Protein AF-A0A815W579-F1 (afdb_monomer_lite)

Radius of gyration: 25.23 Å; chains: 1; bounding box: 55×48×57 Å

Foldseek 3Di:
DPPVVVVVVVVVVVVVVVVVVCVCVVPDDPPPCVVPVPDDDDDDDDDDDDPPDPPDDDPQDPDFDWDKDQDPSGIDDIGTDDHPVPPDD

Organism: NCBI:txid392033

pLDDT: mean 70.36, std 14.04, range [37.16, 89.19]

Structure (mmCIF, N/CA/C/O backbone):
data_AF-A0A815W579-F1
#
_entry.id   AF-A0A815W579-F1
#
loop_
_atom_site.group_PDB
_atom_site.id
_atom_site.type_symbol
_atom_site.label_atom_id
_atom_site.label_alt_id
_atom_site.label_comp_id
_atom_site.label_asym_id
_atom_site.label_entity_id
_atom_site.label_seq_id
_atom_site.pdbx_PDB_ins_code
_atom_site.Cartn_x
_atom_site.Cartn_y
_atom_site.Cartn_z
_atom_site.occupancy
_atom_site.B_iso_or_equiv
_atom_site.auth_seq_id
_atom_site.auth_comp_id
_atom_site.auth_asym_id
_atom_site.auth_atom_id
_atom_site.pdbx_PDB_model_num
ATOM 1 N N . MET A 1 1 ? -26.219 39.190 33.926 1.00 46.69 1 MET A N 1
ATOM 2 C CA . MET A 1 1 ? -25.027 38.328 34.102 1.00 46.69 1 MET A CA 1
ATOM 3 C C . MET A 1 1 ? -25.385 36.951 33.558 1.00 46.69 1 MET A C 1
ATOM 5 O O . MET A 1 1 ? -26.358 36.439 34.079 1.00 46.69 1 MET A O 1
ATOM 9 N N . ASN A 1 2 ? -24.751 36.426 32.490 1.00 52.41 2 ASN A N 1
ATOM 10 C CA . ASN A 1 2 ? -24.599 34.962 32.247 1.00 52.41 2 ASN A CA 1
ATOM 11 C C . ASN A 1 2 ? -24.120 34.532 30.846 1.00 52.41 2 ASN A C 1
ATOM 13 O O . ASN A 1 2 ? -23.711 33.385 30.700 1.00 52.41 2 ASN A O 1
ATOM 17 N N . ALA A 1 3 ? -24.095 35.393 29.823 1.00 50.62 3 ALA A N 1
ATOM 18 C CA . ALA A 1 3 ? -23.678 34.946 28.482 1.00 50.62 3 ALA A CA 1
ATOM 19 C C . ALA A 1 3 ? -22.178 34.576 28.397 1.00 50.62 3 ALA A C 1
ATOM 21 O O . ALA A 1 3 ? -21.802 33.601 27.748 1.00 50.62 3 ALA A O 1
ATOM 22 N N . THR A 1 4 ? -21.311 35.305 29.103 1.00 52.88 4 THR A N 1
ATOM 23 C CA . THR A 1 4 ? -19.856 35.071 29.118 1.00 52.88 4 THR A CA 1
ATOM 24 C C . THR A 1 4 ? -19.436 33.852 29.943 1.00 52.88 4 THR A C 1
ATOM 26 O O . THR A 1 4 ? -18.480 33.177 29.570 1.00 52.88 4 THR A O 1
ATOM 29 N N . LEU A 1 5 ? -20.168 33.516 31.012 1.00 53.44 5 LEU A N 1
ATOM 30 C CA . LEU A 1 5 ? -19.900 32.327 31.835 1.00 53.44 5 LEU A CA 1
ATOM 31 C C . LEU A 1 5 ? -20.263 31.027 31.102 1.00 53.44 5 LEU A C 1
ATOM 33 O O . LEU A 1 5 ? -19.485 30.075 31.131 1.00 53.44 5 LEU A O 1
ATOM 37 N N . PHE A 1 6 ? -21.386 31.014 30.372 1.00 52.22 6 PHE A N 1
ATOM 38 C CA . PHE A 1 6 ? -21.777 29.884 29.520 1.00 52.22 6 PHE A CA 1
ATOM 39 C C . PHE A 1 6 ? -20.773 29.655 28.384 1.00 52.22 6 PHE A C 1
ATOM 41 O O . PHE A 1 6 ? -20.344 28.525 28.146 1.00 52.22 6 PHE A O 1
ATOM 48 N N . CYS A 1 7 ? -20.333 30.729 27.720 1.00 52.31 7 CYS A N 1
ATOM 49 C CA . CYS A 1 7 ? -19.349 30.638 26.641 1.00 52.31 7 CYS A CA 1
ATOM 50 C C . CYS A 1 7 ? -17.994 30.108 27.154 1.00 52.31 7 CYS A C 1
ATOM 52 O O . CYS A 1 7 ? -17.418 29.199 26.557 1.00 52.31 7 CYS A O 1
ATOM 54 N N . GLY A 1 8 ? -17.532 30.588 28.317 1.00 58.25 8 GLY A N 1
ATOM 55 C CA . GLY A 1 8 ? -16.303 30.112 28.962 1.00 58.25 8 GLY A CA 1
ATOM 56 C C . GLY A 1 8 ? -16.331 28.620 29.313 1.00 58.25 8 GLY A C 1
ATOM 57 O O . GLY A 1 8 ? -15.382 27.902 29.004 1.00 58.25 8 GLY A O 1
ATOM 58 N N . TRP A 1 9 ? -17.435 28.125 29.877 1.00 58.16 9 TRP A N 1
ATOM 59 C CA . TRP A 1 9 ? -17.609 26.698 30.184 1.00 58.16 9 TRP A CA 1
ATOM 60 C C . TRP A 1 9 ? -17.658 25.816 28.931 1.00 58.16 9 TRP A C 1
ATOM 62 O O . TRP A 1 9 ? -17.036 24.754 28.891 1.00 58.16 9 TRP A O 1
ATOM 72 N N . THR A 1 10 ? -18.328 26.282 27.875 1.00 61.00 10 THR A N 1
ATOM 73 C CA . THR A 1 10 ? -18.429 25.541 26.606 1.00 61.00 10 THR A CA 1
ATOM 74 C C . THR A 1 10 ? -17.062 25.414 25.918 1.00 61.00 10 THR A C 1
ATOM 76 O O . THR A 1 10 ? -16.733 24.370 25.354 1.00 61.00 10 THR A O 1
ATOM 79 N N . ILE A 1 11 ? -16.219 26.450 26.011 1.00 64.62 11 ILE A N 1
ATOM 80 C CA . ILE A 1 11 ? -14.852 26.440 25.468 1.00 64.62 11 ILE A CA 1
ATOM 81 C C . ILE A 1 11 ? -13.940 25.487 26.258 1.00 64.62 11 ILE A C 1
ATOM 83 O O . ILE A 1 11 ? -13.127 24.787 25.650 1.00 64.62 11 ILE A O 1
ATOM 87 N N . VAL A 1 12 ? -14.073 25.425 27.588 1.00 69.88 12 VAL A N 1
ATOM 88 C CA . VAL A 1 12 ? -13.284 24.508 28.435 1.00 69.88 12 VAL A CA 1
ATOM 89 C C . VAL A 1 12 ? -13.653 23.048 28.162 1.00 69.88 12 VAL A C 1
ATOM 91 O O . VAL A 1 12 ? -12.758 22.238 27.920 1.00 69.88 12 VAL A O 1
ATOM 94 N N . LEU A 1 13 ? -14.950 22.731 28.095 1.00 69.06 13 LEU A N 1
ATOM 95 C CA . LEU A 1 13 ? -15.437 21.389 27.752 1.00 69.06 13 LEU A CA 1
ATOM 96 C C . LEU A 1 13 ? -14.961 20.947 26.366 1.00 69.06 13 LEU A C 1
ATOM 98 O O . LEU A 1 13 ? -14.515 19.815 26.189 1.00 69.06 13 LEU A O 1
ATOM 102 N N . ARG A 1 14 ? -14.977 21.862 25.389 1.00 75.31 14 ARG A N 1
ATOM 103 C CA . ARG A 1 14 ? -14.472 21.582 24.043 1.00 75.31 14 ARG A CA 1
ATOM 104 C C . ARG A 1 14 ? -12.976 21.262 24.050 1.00 75.31 14 ARG A C 1
ATOM 106 O O . ARG A 1 14 ? -12.570 20.293 23.423 1.00 75.31 14 ARG A O 1
ATOM 113 N N . LYS A 1 15 ? -12.156 22.032 24.770 1.00 77.81 15 LYS A N 1
ATOM 114 C CA . LYS A 1 15 ? -10.707 21.772 24.862 1.00 77.81 15 LYS A CA 1
ATOM 115 C C . LYS A 1 15 ? -10.397 20.440 25.543 1.00 77.81 15 LYS A C 1
ATOM 117 O O . LYS A 1 15 ? -9.531 19.716 25.069 1.00 77.81 15 LYS A O 1
ATOM 122 N N . GLN A 1 16 ? -11.117 20.103 26.613 1.00 75.12 16 GLN A N 1
ATOM 123 C CA . GLN A 1 16 ? -10.951 18.820 27.301 1.00 75.12 16 GLN A CA 1
ATOM 124 C C . GLN A 1 16 ? -11.375 17.639 26.424 1.00 75.12 16 GLN A C 1
ATOM 126 O O . GLN A 1 16 ? -10.675 16.632 26.391 1.00 75.12 16 GLN A O 1
ATOM 131 N N . PHE A 1 17 ? -12.467 17.779 25.668 1.00 78.31 17 PHE A N 1
ATOM 132 C CA . PHE A 1 17 ? -12.895 16.763 24.709 1.00 78.31 17 PHE A CA 1
ATOM 133 C C . PHE A 1 17 ? -11.851 16.542 23.609 1.00 78.31 17 PHE A C 1
ATOM 135 O O . PHE A 1 17 ? -11.471 15.403 23.360 1.00 78.31 17 PHE A O 1
ATOM 142 N N . LEU A 1 18 ? -11.332 17.616 22.998 1.00 74.62 18 LEU A N 1
ATOM 143 C CA . LEU A 1 18 ? -10.287 17.497 21.976 1.00 74.62 18 LEU A CA 1
ATOM 144 C C . LEU A 1 18 ? -9.018 16.841 22.535 1.00 74.62 18 LEU A C 1
ATOM 146 O O . LEU A 1 18 ? -8.511 15.913 21.918 1.00 74.62 18 LEU A O 1
ATOM 150 N N . ALA A 1 19 ? -8.563 17.242 23.726 1.00 73.44 19 ALA A N 1
ATOM 151 C CA . ALA A 1 19 ? -7.394 16.635 24.363 1.00 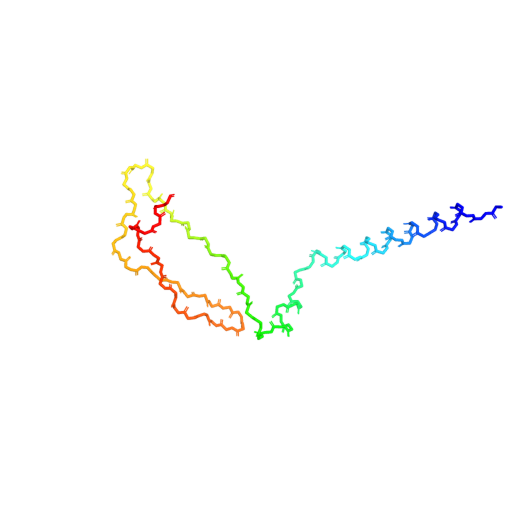73.44 19 ALA A CA 1
ATOM 152 C C . ALA A 1 19 ? -7.586 15.130 24.639 1.00 73.44 19 ALA A C 1
ATOM 154 O O . ALA A 1 19 ? -6.643 14.348 24.550 1.00 73.44 19 ALA A O 1
ATOM 155 N N . HIS A 1 20 ? -8.813 14.699 24.944 1.00 73.38 20 HIS A N 1
ATOM 156 C CA . HIS A 1 20 ? -9.124 13.281 25.125 1.00 73.38 20 HIS A CA 1
ATOM 157 C C . HIS A 1 20 ? -9.184 12.517 23.794 1.00 73.38 20 HIS A C 1
ATOM 159 O O . HIS A 1 20 ? -8.756 11.367 23.732 1.00 73.38 20 HIS A O 1
ATOM 165 N N . VAL A 1 21 ? -9.668 13.154 22.725 1.00 73.19 21 VAL A N 1
ATOM 166 C CA . VAL A 1 21 ? -9.723 12.590 21.363 1.00 73.19 21 VAL A CA 1
ATOM 167 C C . VAL A 1 21 ? -8.352 12.572 20.675 1.00 73.19 21 VAL A C 1
ATOM 169 O O . VAL A 1 21 ? -8.162 11.796 19.744 1.00 73.19 21 VAL A O 1
ATOM 172 N N . GLU A 1 22 ? -7.381 13.362 21.132 1.00 66.25 22 GLU A N 1
ATOM 173 C CA . GLU A 1 22 ? -5.982 13.278 20.679 1.00 66.25 22 GLU A CA 1
ATOM 174 C C . GLU A 1 22 ? -5.235 12.082 21.290 1.00 66.25 22 GLU A C 1
ATOM 176 O O . GLU A 1 22 ? -4.340 11.525 20.662 1.00 66.25 22 GLU A O 1
ATOM 181 N N . SER A 1 23 ? -5.639 11.606 22.474 1.00 63.28 23 SER A N 1
ATOM 182 C CA . SER A 1 23 ? -5.001 10.458 23.142 1.00 63.28 23 SER A CA 1
ATOM 183 C C . SER A 1 23 ? -4.909 9.150 22.321 1.00 63.28 23 SER A C 1
ATOM 185 O O . SER A 1 23 ? -3.873 8.488 22.400 1.00 63.28 23 SER A O 1
ATOM 187 N N . PRO A 1 24 ? -5.895 8.754 21.488 1.00 61.03 24 PRO A N 1
ATOM 188 C CA . PRO A 1 24 ? -5.819 7.554 20.664 1.00 61.03 24 PRO A CA 1
ATOM 189 C C . PRO A 1 24 ? -4.912 7.727 19.440 1.00 61.03 24 PRO A C 1
ATOM 191 O O . PRO A 1 24 ? -4.556 6.722 18.837 1.00 61.03 24 PRO A O 1
ATOM 194 N N . GLN A 1 25 ? -4.513 8.954 19.070 1.00 62.84 25 GLN A N 1
ATOM 195 C CA . GLN A 1 25 ? -3.583 9.187 17.952 1.00 62.84 25 GLN A CA 1
ATOM 196 C C . GLN A 1 25 ? -2.176 8.636 18.240 1.00 62.84 25 GLN A C 1
ATOM 198 O O . GLN A 1 25 ? -1.387 8.459 17.319 1.00 62.84 25 GLN A O 1
ATOM 203 N N . LEU A 1 26 ? -1.868 8.354 19.511 1.00 63.12 26 LEU A N 1
ATOM 204 C CA . LEU A 1 26 ? -0.612 7.743 19.957 1.00 63.12 26 LEU A CA 1
ATOM 205 C C . LEU A 1 26 ? -0.569 6.221 19.743 1.00 63.12 26 LEU A C 1
ATOM 207 O O . LEU A 1 26 ? 0.475 5.609 19.958 1.00 63.12 26 LEU A O 1
ATOM 211 N N . LEU A 1 27 ? -1.690 5.603 19.359 1.00 70.38 27 LEU A N 1
ATOM 212 C CA . LEU A 1 27 ? -1.764 4.185 19.028 1.00 70.38 27 LEU A CA 1
ATOM 213 C C . LEU A 1 27 ? -2.115 4.011 17.548 1.00 70.38 27 LEU A C 1
ATOM 215 O O . LEU A 1 27 ? -3.030 4.646 17.026 1.00 70.38 27 LEU A O 1
ATOM 219 N N . ASP A 1 28 ? -1.434 3.075 16.891 1.00 71.62 28 ASP A N 1
ATOM 220 C CA . ASP A 1 28 ? -1.697 2.713 15.498 1.00 71.62 28 ASP A CA 1
ATOM 221 C C . ASP A 1 28 ? -2.993 1.895 15.373 1.00 71.62 28 ASP A C 1
ATOM 223 O O . ASP A 1 28 ? -2.993 0.663 15.261 1.00 71.62 28 ASP A O 1
ATOM 227 N N . TYR A 1 29 ? -4.134 2.579 15.385 1.00 76.62 29 TYR A N 1
ATOM 228 C CA . TYR A 1 29 ? -5.428 1.948 15.155 1.00 76.62 29 TYR A CA 1
ATOM 229 C C . TYR A 1 29 ? -5.641 1.637 13.668 1.00 76.62 29 TYR A C 1
ATOM 231 O O . TYR A 1 29 ? -5.785 2.523 12.831 1.00 76.62 29 TYR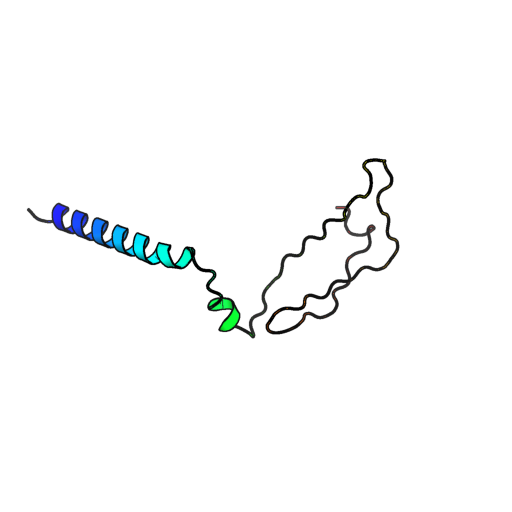 A O 1
ATOM 239 N N . LYS A 1 30 ? -5.761 0.345 13.345 1.00 78.62 30 LYS A N 1
ATOM 240 C CA . LYS A 1 30 ? -6.091 -0.168 11.998 1.00 78.62 30 LYS A CA 1
ATOM 241 C C . LYS A 1 30 ? -7.590 -0.449 11.807 1.00 78.62 30 LYS A C 1
ATOM 243 O O . LYS A 1 30 ? -7.986 -1.301 11.016 1.00 78.62 30 LYS A O 1
ATOM 248 N N . CYS A 1 31 ? -8.446 0.236 12.564 1.00 80.88 31 CYS A N 1
ATOM 249 C CA . CYS A 1 31 ? -9.890 -0.013 12.590 1.00 80.88 31 CYS A CA 1
ATOM 250 C C . CYS A 1 31 ? -10.572 0.247 11.239 1.00 80.88 31 CYS A C 1
ATOM 252 O O . CYS A 1 31 ? -11.454 -0.518 10.857 1.00 80.88 31 CYS A O 1
ATOM 254 N N . PHE A 1 32 ? -10.132 1.255 10.482 1.00 82.12 32 PHE A N 1
ATOM 255 C CA . PHE A 1 32 ? -10.664 1.522 9.143 1.00 82.12 32 PHE A CA 1
ATOM 256 C C . PHE A 1 32 ? -10.299 0.407 8.153 1.00 82.12 32 PHE A C 1
ATOM 258 O O . PHE A 1 32 ? -11.183 -0.203 7.559 1.00 82.12 32 PHE A O 1
ATOM 265 N N . SER A 1 33 ? -9.007 0.080 8.044 1.00 78.19 33 SER A N 1
ATOM 266 C CA . SER A 1 33 ? -8.507 -0.930 7.102 1.00 78.19 33 SER A CA 1
ATOM 267 C C . SER A 1 33 ? -9.040 -2.334 7.381 1.00 78.19 33 SER A C 1
ATOM 269 O O . SER A 1 33 ? -9.200 -3.116 6.456 1.00 78.19 33 SER A O 1
ATOM 271 N N . ASN A 1 34 ? -9.314 -2.664 8.647 1.00 79.00 34 ASN A N 1
ATOM 272 C CA . ASN A 1 34 ? -9.825 -3.983 9.024 1.00 79.00 34 ASN A CA 1
ATOM 273 C C . ASN A 1 34 ? -11.348 -4.105 8.871 1.00 79.00 34 ASN A C 1
ATOM 275 O O . ASN A 1 34 ? -11.847 -5.217 8.735 1.00 79.00 34 ASN A O 1
ATOM 279 N N . SER A 1 35 ? -12.085 -2.991 8.926 1.00 83.50 35 SER A N 1
ATOM 280 C CA . SER A 1 35 ? -13.552 -3.006 8.800 1.00 83.50 35 SER A CA 1
ATOM 281 C C . SER A 1 35 ? -14.003 -2.947 7.343 1.00 83.50 35 SER A C 1
ATOM 283 O O . SER A 1 35 ? -15.014 -3.543 6.987 1.00 83.50 35 SER A O 1
ATOM 285 N N . TYR A 1 36 ? -13.247 -2.244 6.500 1.00 79.44 36 TYR A N 1
ATOM 286 C CA . TYR A 1 36 ? -13.525 -2.108 5.075 1.00 79.44 36 TYR A CA 1
ATOM 287 C C . TYR A 1 36 ? -12.478 -2.892 4.282 1.00 79.44 36 TYR A C 1
ATOM 289 O O . TYR A 1 36 ? -11.530 -2.325 3.751 1.00 79.44 36 TYR A O 1
ATOM 297 N N . ALA A 1 37 ? -12.631 -4.215 4.251 1.00 77.31 37 ALA A N 1
ATOM 298 C CA . ALA A 1 37 ? -11.720 -5.096 3.518 1.00 77.31 37 ALA A CA 1
ATOM 299 C C . ALA A 1 37 ? -11.974 -5.098 1.997 1.00 77.31 37 ALA A C 1
ATOM 301 O O . ALA A 1 37 ? -11.047 -5.338 1.231 1.00 77.31 37 ALA A O 1
ATOM 302 N N . ASP A 1 38 ? -13.203 -4.784 1.571 1.00 81.06 38 ASP A N 1
ATOM 303 C CA . ASP A 1 38 ? -13.652 -4.868 0.171 1.00 81.06 38 ASP A CA 1
ATOM 304 C C . ASP A 1 38 ? -13.637 -3.518 -0.572 1.00 81.06 38 ASP A C 1
ATOM 306 O O . ASP A 1 38 ? -14.225 -3.389 -1.645 1.00 81.06 38 ASP A O 1
ATOM 310 N N . ILE A 1 39 ? -13.008 -2.482 -0.007 1.00 83.81 39 ILE A N 1
ATOM 311 C CA . ILE A 1 39 ? -12.880 -1.185 -0.687 1.00 83.81 39 ILE A CA 1
ATOM 312 C C . ILE A 1 39 ? -11.598 -1.127 -1.520 1.00 83.81 39 ILE A C 1
ATOM 314 O O . ILE A 1 39 ? -10.534 -1.573 -1.090 1.00 83.81 39 ILE A O 1
ATOM 318 N N . ASP A 1 40 ? -11.684 -0.500 -2.692 1.00 79.94 40 ASP A N 1
ATOM 319 C CA . ASP A 1 40 ? -10.512 -0.226 -3.520 1.00 79.94 40 ASP A CA 1
ATOM 320 C C . ASP A 1 40 ? -9.669 0.891 -2.886 1.00 79.94 40 ASP A C 1
ATOM 322 O O . ASP A 1 40 ? -10.038 2.068 -2.890 1.00 79.94 40 ASP A O 1
ATOM 326 N N . ILE A 1 41 ? -8.515 0.519 -2.327 1.00 83.19 41 ILE A N 1
ATOM 327 C CA . ILE A 1 41 ? -7.541 1.451 -1.747 1.00 83.19 41 ILE A CA 1
ATOM 328 C C . ILE A 1 41 ? -6.439 1.723 -2.774 1.00 83.19 41 ILE A C 1
ATOM 330 O O . ILE A 1 41 ? -5.785 0.808 -3.273 1.00 83.19 41 ILE A O 1
ATOM 334 N N . ILE A 1 42 ? -6.199 3.003 -3.064 1.00 85.56 42 ILE A N 1
ATOM 335 C CA . ILE A 1 42 ? -5.124 3.430 -3.964 1.00 85.56 42 ILE A CA 1
ATOM 336 C C . ILE A 1 42 ? -3.811 3.488 -3.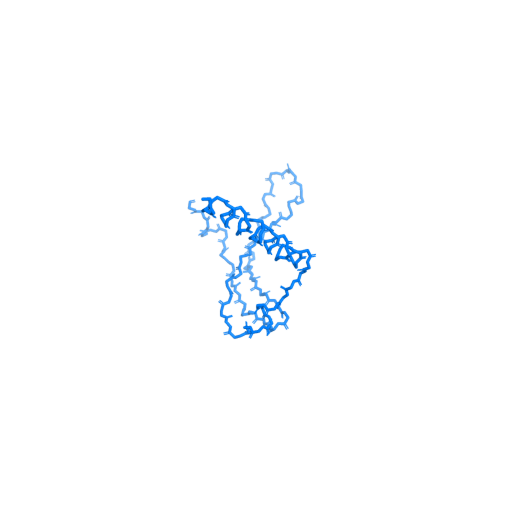178 1.00 85.56 42 ILE A C 1
ATOM 338 O O . ILE A 1 42 ? -3.662 4.287 -2.253 1.00 85.56 42 ILE A O 1
ATOM 342 N N . TYR A 1 43 ? -2.842 2.663 -3.572 1.00 85.00 43 TYR A N 1
ATOM 343 C CA . TYR A 1 43 ? -1.501 2.648 -2.989 1.00 85.00 43 TYR A CA 1
ATOM 344 C C . TYR A 1 43 ? -0.531 3.471 -3.834 1.00 85.00 43 TYR A C 1
ATOM 346 O O . TYR A 1 43 ? -0.397 3.253 -5.037 1.00 85.00 43 TYR A O 1
ATOM 354 N N . HIS A 1 44 ? 0.191 4.386 -3.191 1.00 87.31 44 HIS A N 1
ATOM 355 C CA . HIS A 1 44 ? 1.275 5.126 -3.826 1.00 87.31 44 HIS A CA 1
ATOM 356 C C . HIS A 1 44 ? 2.602 4.387 -3.621 1.00 87.31 44 HIS A C 1
ATOM 358 O O . HIS A 1 44 ? 3.053 4.213 -2.488 1.00 87.31 44 HIS A O 1
ATOM 364 N N . VAL A 1 45 ? 3.229 3.952 -4.714 1.00 84.50 45 VAL A N 1
ATOM 365 C CA . VAL A 1 45 ? 4.487 3.197 -4.690 1.00 84.50 45 VAL A CA 1
ATOM 366 C C . VAL A 1 45 ? 5.618 4.073 -5.209 1.00 84.50 45 VAL A C 1
ATOM 368 O O . V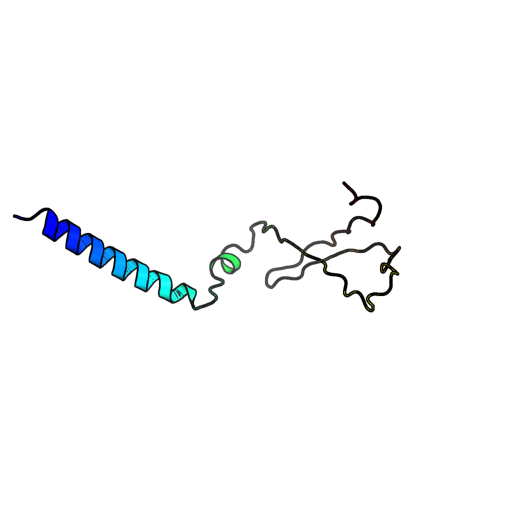AL A 1 45 ? 5.557 4.570 -6.329 1.00 84.50 45 VAL A O 1
ATOM 371 N N . ILE A 1 46 ? 6.683 4.199 -4.418 1.00 84.38 46 ILE A N 1
ATOM 372 C CA . ILE A 1 46 ? 7.911 4.890 -4.814 1.00 84.38 46 ILE A CA 1
ATOM 373 C C . ILE A 1 46 ? 9.031 3.857 -4.900 1.00 84.38 46 ILE A C 1
ATOM 375 O O . ILE A 1 46 ? 9.390 3.234 -3.902 1.00 84.38 46 ILE A O 1
ATOM 379 N N . ILE A 1 47 ? 9.586 3.680 -6.097 1.00 81.69 47 ILE A N 1
ATOM 380 C CA . ILE A 1 47 ? 10.738 2.806 -6.327 1.00 81.69 47 ILE A CA 1
ATOM 381 C C . ILE A 1 47 ? 11.984 3.682 -6.302 1.00 81.69 47 ILE A C 1
ATOM 383 O O . ILE A 1 47 ? 12.213 4.471 -7.215 1.00 81.69 47 ILE A O 1
ATOM 387 N N . VAL A 1 48 ? 12.789 3.543 -5.250 1.00 81.00 48 VAL A N 1
ATOM 388 C CA . VAL A 1 48 ? 14.065 4.252 -5.121 1.00 81.00 48 VAL A CA 1
ATOM 389 C C . VAL A 1 48 ? 15.190 3.286 -5.498 1.00 81.00 48 VAL A C 1
ATOM 391 O O . VAL A 1 48 ? 15.512 2.399 -4.705 1.00 81.00 48 VAL A O 1
ATOM 394 N N . PRO A 1 49 ? 15.786 3.400 -6.698 1.00 73.94 49 PRO A N 1
ATOM 395 C CA . PRO A 1 49 ? 16.924 2.569 -7.058 1.00 73.94 49 PRO A CA 1
ATOM 396 C C . PRO A 1 49 ? 18.130 2.959 -6.198 1.00 73.94 49 PRO A C 1
ATOM 398 O O . PRO A 1 49 ? 18.513 4.128 -6.131 1.00 73.94 49 PRO A O 1
ATOM 401 N N . THR A 1 50 ? 18.762 1.984 -5.547 1.00 69.81 50 THR A N 1
ATOM 402 C CA . THR A 1 50 ? 20.020 2.217 -4.837 1.00 69.81 50 THR A CA 1
ATOM 403 C C . THR A 1 50 ? 21.145 2.336 -5.863 1.00 69.81 50 THR A C 1
ATOM 405 O O . THR A 1 50 ? 21.593 1.360 -6.461 1.00 69.81 50 THR A O 1
ATOM 408 N N . GLY A 1 51 ? 21.593 3.566 -6.114 1.00 59.62 51 GLY A N 1
ATOM 409 C CA . GLY A 1 51 ? 22.770 3.822 -6.936 1.00 59.62 51 GLY A CA 1
ATOM 410 C C . GLY A 1 51 ? 24.019 3.316 -6.224 1.00 59.62 51 GLY A C 1
ATOM 411 O O . GLY A 1 51 ? 24.605 4.028 -5.410 1.00 59.62 51 GLY A O 1
ATOM 412 N N . ALA A 1 52 ? 24.452 2.090 -6.507 1.00 49.81 52 ALA A N 1
ATOM 413 C CA . ALA A 1 52 ? 25.785 1.656 -6.119 1.00 49.81 52 ALA A CA 1
ATOM 414 C C . ALA A 1 52 ? 26.815 2.374 -7.013 1.00 49.81 52 ALA A C 1
ATOM 416 O O . ALA A 1 52 ? 27.217 1.849 -8.046 1.00 49.81 52 ALA A O 1
ATOM 417 N N . ARG A 1 53 ? 27.229 3.563 -6.545 1.00 46.97 53 ARG A N 1
ATOM 418 C CA . ARG A 1 53 ? 28.301 4.483 -6.992 1.00 46.97 53 ARG A CA 1
ATOM 419 C C . ARG A 1 53 ? 27.851 5.760 -7.707 1.00 46.97 53 ARG A C 1
ATOM 421 O O . ARG A 1 53 ? 27.219 5.746 -8.753 1.00 46.97 53 ARG A O 1
ATOM 428 N N . ALA A 1 54 ? 28.332 6.871 -7.146 1.00 47.78 54 ALA A N 1
ATOM 429 C CA . ALA A 1 54 ? 28.296 8.246 -7.640 1.00 47.78 54 ALA A CA 1
ATOM 430 C C . ALA A 1 54 ? 29.176 8.490 -8.889 1.00 47.78 54 ALA A C 1
ATOM 432 O O . ALA A 1 54 ? 29.698 9.583 -9.079 1.00 47.78 54 ALA A O 1
ATOM 433 N N . THR A 1 55 ? 29.376 7.476 -9.730 1.00 45.16 55 THR A N 1
ATOM 434 C CA . THR A 1 55 ? 30.153 7.577 -10.970 1.00 45.16 55 THR A CA 1
ATOM 435 C C . THR A 1 55 ? 29.259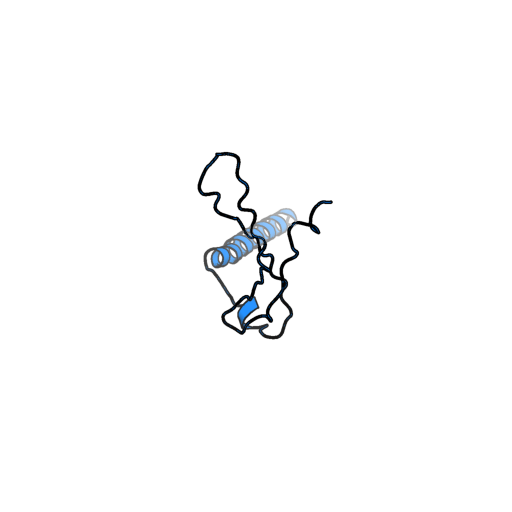 7.171 -12.131 1.00 45.16 55 THR A C 1
ATOM 437 O O . THR A 1 55 ? 29.196 5.994 -12.470 1.00 45.16 55 THR A O 1
ATOM 440 N N . GLU A 1 56 ? 28.515 8.150 -12.648 1.00 45.09 56 GLU A N 1
ATOM 441 C CA . GLU A 1 56 ? 28.136 8.363 -14.061 1.00 45.09 56 GLU A CA 1
ATOM 442 C C . GLU A 1 56 ? 27.632 7.186 -14.921 1.00 45.09 56 GLU A C 1
ATOM 444 O O . GLU A 1 56 ? 27.523 7.316 -16.137 1.00 45.09 56 GLU A O 1
ATOM 449 N N . ILE A 1 57 ? 27.246 6.057 -14.337 1.00 48.03 57 ILE A N 1
ATOM 450 C CA . ILE A 1 57 ? 26.596 4.965 -15.059 1.00 48.03 57 ILE A CA 1
ATOM 451 C C . ILE A 1 57 ? 25.259 4.732 -14.377 1.00 48.03 57 ILE A C 1
ATOM 453 O O . ILE A 1 57 ? 25.141 4.020 -13.380 1.00 48.03 57 ILE A O 1
ATOM 457 N N . SER A 1 58 ? 24.239 5.403 -14.916 1.00 51.88 58 SER A N 1
ATOM 458 C CA . SER A 1 58 ? 22.838 5.087 -14.649 1.00 51.88 58 SER A CA 1
ATOM 459 C C . SER A 1 58 ? 22.677 3.570 -14.712 1.00 51.88 58 SER A C 1
ATOM 461 O O . SER A 1 58 ? 23.052 2.965 -15.713 1.00 51.88 58 SER A O 1
ATOM 463 N N . SER A 1 59 ? 22.139 2.949 -13.658 1.00 55.09 59 SER A N 1
ATOM 464 C CA . SER A 1 59 ? 21.719 1.547 -13.712 1.00 55.09 59 SER A CA 1
ATOM 465 C C . SER A 1 59 ? 20.603 1.446 -14.758 1.00 55.09 59 SER A C 1
ATOM 467 O O . SER A 1 59 ? 19.425 1.734 -14.515 1.00 55.09 59 SER A O 1
ATOM 469 N N . THR A 1 60 ? 20.990 1.204 -16.004 1.00 63.75 60 THR A N 1
ATOM 470 C CA . THR A 1 60 ? 20.101 1.032 -17.145 1.00 63.75 60 THR A CA 1
ATOM 471 C C . THR A 1 60 ? 19.735 -0.436 -17.202 1.00 63.75 60 THR A C 1
ATOM 473 O O . THR A 1 60 ? 20.385 -1.244 -17.855 1.00 63.75 60 THR A O 1
ATOM 476 N N . THR A 1 61 ? 18.679 -0.800 -16.475 1.00 64.38 61 THR A N 1
ATOM 477 C CA . THR A 1 61 ? 18.050 -2.097 -16.707 1.00 64.38 61 THR A CA 1
ATOM 478 C C . THR A 1 61 ? 17.255 -2.031 -18.010 1.00 64.38 61 THR A C 1
ATOM 480 O O . THR A 1 61 ? 16.462 -1.112 -18.215 1.00 64.38 61 THR A O 1
ATOM 483 N N . THR A 1 62 ? 17.494 -2.988 -18.903 1.00 69.50 62 THR A N 1
ATOM 484 C CA . THR A 1 62 ? 16.680 -3.236 -20.106 1.00 69.50 62 THR A CA 1
ATOM 485 C C . THR A 1 62 ? 15.588 -4.276 -19.844 1.00 69.50 62 THR A C 1
ATOM 487 O O . THR A 1 62 ? 14.831 -4.623 -20.747 1.00 69.50 62 THR A O 1
ATOM 490 N N . ALA A 1 63 ? 15.510 -4.794 -18.614 1.00 74.69 63 ALA A N 1
ATOM 491 C CA . ALA A 1 63 ? 14.521 -5.782 -18.222 1.00 74.69 63 ALA A CA 1
ATOM 492 C C . ALA A 1 63 ? 13.142 -5.145 -18.002 1.00 74.69 63 ALA A C 1
ATOM 494 O O . ALA A 1 63 ? 13.026 -4.038 -17.475 1.00 74.69 63 ALA A O 1
ATOM 495 N N . ASN A 1 64 ? 12.093 -5.898 -18.339 1.00 80.94 64 ASN A N 1
ATOM 496 C CA . ASN A 1 64 ? 10.715 -5.531 -18.029 1.00 80.94 64 ASN A CA 1
ATOM 497 C C . ASN A 1 64 ? 10.479 -5.697 -16.527 1.00 80.94 64 ASN A C 1
ATOM 49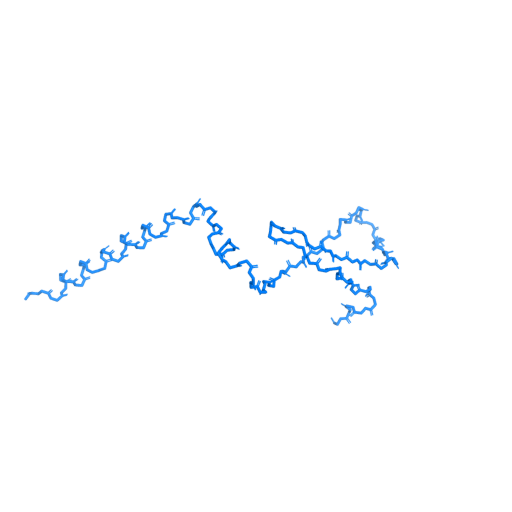9 O O . ASN A 1 64 ? 10.438 -6.818 -16.015 1.00 80.94 64 ASN A O 1
ATOM 503 N N . SER A 1 65 ? 10.343 -4.582 -15.819 1.00 82.38 65 SER A N 1
ATOM 504 C CA . SER A 1 65 ? 10.042 -4.579 -14.395 1.00 82.38 65 SER A CA 1
ATOM 505 C C . SER A 1 65 ? 8.533 -4.662 -14.160 1.00 82.38 65 SER A C 1
ATOM 507 O O . SER A 1 65 ? 7.718 -4.176 -14.943 1.00 82.38 65 SER A O 1
ATOM 509 N N . TYR A 1 66 ? 8.148 -5.310 -13.066 1.00 87.00 66 TYR A N 1
ATOM 510 C CA . TYR A 1 66 ? 6.766 -5.399 -12.615 1.00 87.00 66 TYR A CA 1
ATOM 511 C C . TYR A 1 66 ? 6.719 -5.334 -11.092 1.00 87.00 66 TYR A C 1
ATOM 513 O O . TYR A 1 66 ? 7.709 -5.622 -10.417 1.00 87.00 66 TYR A O 1
ATOM 521 N N . ILE A 1 67 ? 5.561 -4.969 -10.555 1.00 89.00 67 ILE A N 1
ATOM 522 C CA . ILE A 1 67 ? 5.305 -4.938 -9.120 1.00 89.00 67 ILE A CA 1
ATOM 523 C C . ILE A 1 67 ? 4.033 -5.712 -8.781 1.00 89.00 67 ILE A C 1
ATOM 525 O O . ILE A 1 67 ? 3.055 -5.691 -9.523 1.00 89.00 67 ILE A O 1
ATOM 529 N N . ALA A 1 68 ? 4.048 -6.391 -7.640 1.00 89.19 68 ALA A N 1
ATOM 530 C CA . ALA A 1 68 ? 2.859 -6.918 -6.988 1.00 89.19 68 ALA A CA 1
ATOM 531 C C . ALA A 1 68 ? 2.947 -6.567 -5.500 1.00 89.19 68 ALA A C 1
ATOM 533 O O . ALA A 1 68 ? 4.001 -6.750 -4.887 1.00 89.19 68 ALA A O 1
ATOM 534 N N . LEU A 1 69 ? 1.866 -6.040 -4.927 1.00 88.50 69 LEU A N 1
ATOM 535 C CA . LEU A 1 69 ? 1.774 -5.767 -3.498 1.00 88.50 69 LEU A CA 1
ATOM 536 C C . LEU A 1 69 ? 1.029 -6.906 -2.811 1.00 88.50 69 LEU A C 1
ATOM 538 O O . LEU A 1 69 ? -0.044 -7.317 -3.250 1.00 88.50 69 LEU A O 1
ATOM 542 N N . VAL A 1 70 ? 1.588 -7.383 -1.704 1.00 86.56 70 VAL A N 1
ATOM 543 C CA . VAL A 1 70 ? 0.926 -8.323 -0.799 1.00 86.56 70 VAL A CA 1
ATOM 544 C C . VAL A 1 70 ? 0.631 -7.581 0.496 1.00 86.56 70 VAL A C 1
ATOM 546 O O . VAL A 1 70 ? 1.522 -6.983 1.099 1.00 86.56 70 VAL A O 1
ATOM 549 N N . VAL A 1 71 ? -0.632 -7.594 0.898 1.00 81.81 71 VAL A N 1
ATOM 550 C CA . VAL A 1 71 ? -1.168 -6.910 2.075 1.00 81.81 71 VAL A CA 1
ATOM 551 C C . VAL A 1 71 ? -1.842 -7.954 2.968 1.00 81.81 71 VAL A C 1
ATOM 553 O O . VAL A 1 71 ? -2.123 -9.073 2.549 1.00 81.81 71 VAL A O 1
ATOM 556 N N . LEU A 1 72 ? -2.114 -7.596 4.222 1.00 79.75 72 LEU A N 1
ATOM 557 C CA . LEU A 1 72 ? -2.730 -8.487 5.209 1.00 79.75 72 LEU A CA 1
ATOM 558 C C . LEU A 1 72 ? -4.039 -9.140 4.724 1.00 79.75 72 LEU A C 1
ATOM 560 O O . LEU A 1 72 ? -4.313 -10.282 5.073 1.00 79.75 72 LEU A O 1
ATOM 564 N N . LEU A 1 73 ? -4.836 -8.415 3.937 1.00 81.31 73 LEU A N 1
ATOM 565 C CA . LEU A 1 73 ? -6.167 -8.839 3.491 1.00 81.31 73 LEU A CA 1
ATOM 566 C C . LEU A 1 73 ? -6.191 -9.354 2.044 1.00 81.31 73 LEU A C 1
ATOM 568 O O . LEU A 1 73 ? -7.248 -9.731 1.551 1.00 81.31 73 LEU A O 1
ATOM 572 N N . GLY A 1 74 ? -5.051 -9.385 1.346 1.00 81.50 74 GLY A N 1
ATOM 573 C CA . GLY A 1 74 ? -5.021 -9.831 -0.043 1.00 81.50 74 GLY A CA 1
ATOM 574 C C . GLY A 1 74 ? -3.761 -9.438 -0.800 1.00 81.50 74 GLY A C 1
ATOM 575 O O . GLY A 1 74 ? -2.780 -8.964 -0.235 1.00 81.50 74 GLY A O 1
ATOM 576 N N . SER A 1 75 ? -3.785 -9.637 -2.113 1.00 85.06 75 SER A N 1
ATOM 577 C CA . SER A 1 75 ? -2.677 -9.265 -2.993 1.00 85.06 75 SER A CA 1
ATOM 578 C C . SER A 1 75 ? -3.190 -8.602 -4.261 1.00 85.06 75 SER A C 1
ATOM 580 O O . SER A 1 75 ? -4.289 -8.901 -4.732 1.00 85.06 75 SER A O 1
ATOM 582 N N . THR A 1 76 ? -2.397 -7.689 -4.810 1.00 86.50 76 THR A N 1
ATOM 583 C CA . THR A 1 76 ? -2.694 -7.069 -6.097 1.00 86.50 76 THR A CA 1
ATOM 584 C C . THR A 1 76 ? -2.281 -7.997 -7.233 1.00 86.50 76 THR A C 1
ATOM 586 O O . THR A 1 76 ? -1.386 -8.833 -7.099 1.00 86.50 76 THR A O 1
ATOM 589 N N . LYS A 1 77 ? -2.885 -7.795 -8.406 1.00 87.56 77 LYS A N 1
ATOM 590 C CA . LYS A 1 77 ? -2.367 -8.377 -9.648 1.00 87.56 77 LYS A CA 1
ATOM 591 C C . LYS A 1 77 ? -0.966 -7.830 -9.943 1.00 87.56 77 LYS A C 1
ATOM 593 O O . LYS A 1 77 ? -0.561 -6.801 -9.402 1.00 87.56 77 LYS A O 1
ATOM 598 N N . VAL A 1 78 ? -0.247 -8.524 -10.821 1.00 88.12 78 VAL A N 1
ATOM 599 C CA . VAL A 1 78 ? 1.044 -8.066 -11.339 1.00 88.12 78 VAL A CA 1
ATOM 600 C C . VAL A 1 78 ? 0.821 -6.827 -12.204 1.00 88.12 78 VAL A C 1
ATOM 602 O O . VAL A 1 78 ? 0.111 -6.890 -13.208 1.00 88.12 78 VAL A O 1
ATOM 605 N N . ILE A 1 79 ? 1.419 -5.708 -11.803 1.00 87.12 79 ILE A N 1
ATOM 606 C CA . ILE A 1 79 ? 1.352 -4.424 -12.501 1.00 87.12 79 ILE A CA 1
ATOM 607 C C . ILE A 1 79 ? 2.695 -4.214 -13.216 1.00 87.12 79 ILE A C 1
ATOM 609 O O . ILE A 1 79 ? 3.721 -4.085 -12.541 1.00 87.12 79 ILE A O 1
ATOM 613 N N . PRO A 1 80 ? 2.734 -4.207 -14.560 1.00 85.38 80 PRO A N 1
ATOM 614 C CA . PRO A 1 80 ? 3.957 -3.918 -15.297 1.00 85.38 80 PRO A CA 1
ATOM 615 C C . PRO A 1 80 ? 4.341 -2.447 -15.114 1.00 85.38 80 PRO A C 1
ATOM 617 O O . PRO A 1 80 ? 3.490 -1.558 -15.166 1.00 85.38 80 PRO A O 1
ATOM 620 N N . LEU A 1 81 ? 5.627 -2.192 -14.901 1.00 83.31 81 LEU A N 1
ATOM 621 C CA . LEU A 1 81 ? 6.161 -0.840 -14.803 1.00 83.31 81 LEU A CA 1
ATOM 622 C C . LEU A 1 81 ? 6.528 -0.334 -16.206 1.00 83.31 81 LEU A C 1
ATOM 624 O O . LEU A 1 81 ? 6.997 -1.119 -17.036 1.00 83.31 81 LEU A O 1
ATOM 628 N N . PRO A 1 82 ? 6.340 0.964 -16.495 1.00 74.38 82 PRO A N 1
ATOM 629 C CA . PRO A 1 82 ? 6.745 1.522 -17.776 1.00 74.38 82 PRO A CA 1
ATOM 630 C C . PRO A 1 82 ? 8.265 1.414 -17.951 1.00 74.38 82 PRO A C 1
ATOM 632 O O . PRO A 1 82 ? 9.036 1.731 -17.043 1.00 74.38 82 PRO A O 1
ATOM 635 N N . SER A 1 83 ? 8.696 0.985 -19.136 1.00 66.88 83 SER A N 1
ATOM 636 C CA . SER A 1 83 ? 10.103 1.029 -19.544 1.00 66.88 83 SER A CA 1
ATOM 637 C C . SER A 1 83 ? 10.596 2.482 -19.607 1.00 66.88 83 SER A C 1
ATOM 639 O O . SER A 1 83 ? 9.818 3.393 -19.898 1.00 66.88 83 SER A O 1
ATOM 641 N N . LYS A 1 84 ? 11.899 2.696 -19.361 1.00 59.44 84 LYS A N 1
ATOM 642 C CA . LYS A 1 84 ? 12.580 4.010 -19.317 1.00 59.44 84 LYS A CA 1
ATOM 643 C C . LYS A 1 84 ? 12.229 4.956 -20.481 1.00 59.44 84 LYS A C 1
ATOM 645 O O . LYS A 1 84 ? 12.287 6.159 -20.292 1.00 59.44 84 LYS A O 1
ATOM 650 N N . ASN A 1 85 ? 11.801 4.443 -21.636 1.00 52.53 85 ASN A N 1
ATOM 651 C CA . ASN A 1 85 ? 11.474 5.249 -22.818 1.00 52.53 85 ASN A CA 1
ATOM 652 C C . ASN A 1 85 ? 10.077 5.907 -22.805 1.00 52.53 85 ASN A C 1
ATOM 654 O O . ASN A 1 85 ? 9.690 6.495 -23.812 1.00 52.53 85 ASN A O 1
ATOM 658 N N . THR A 1 86 ? 9.279 5.778 -21.740 1.00 51.41 86 THR A N 1
ATOM 659 C CA . THR A 1 86 ? 7.884 6.282 -21.725 1.00 51.41 86 THR A CA 1
ATOM 660 C C . THR A 1 86 ? 7.575 7.225 -20.555 1.00 51.41 86 THR A C 1
ATOM 662 O O . THR A 1 86 ? 6.448 7.688 -20.433 1.00 51.41 86 THR A O 1
ATOM 665 N N . LEU A 1 87 ? 8.553 7.521 -19.692 1.00 50.72 87 LEU A N 1
ATOM 666 C CA . LEU A 1 87 ? 8.375 8.375 -18.504 1.00 50.72 87 LEU A CA 1
ATOM 667 C C . LEU A 1 87 ? 9.187 9.680 -18.556 1.00 50.72 87 LEU A C 1
ATOM 669 O O . LEU A 1 87 ? 9.390 10.315 -17.526 1.00 50.72 87 LEU A O 1
ATOM 673 N N . GLU A 1 88 ? 9.632 10.086 -19.744 1.00 38.72 88 GLU A N 1
ATOM 674 C CA . GLU A 1 88 ? 10.148 11.434 -19.988 1.00 38.72 88 GLU A CA 1
ATOM 675 C C . GLU A 1 88 ? 8.989 12.305 -20.500 1.00 38.72 88 GLU A C 1
ATOM 677 O O . GLU A 1 88 ? 8.575 12.185 -21.654 1.00 38.72 88 GLU A O 1
ATOM 682 N N . VAL A 1 89 ? 8.431 13.133 -19.612 1.00 37.16 89 VAL A N 1
ATOM 683 C CA . VAL A 1 89 ? 7.613 14.311 -19.949 1.00 37.16 89 VAL A CA 1
ATOM 684 C C . VAL A 1 89 ? 8.283 15.521 -19.325 1.00 37.16 89 VAL A C 1
ATOM 686 O O . VAL A 1 89 ? 8.647 15.418 -18.130 1.00 37.16 89 VAL A O 1
#

Secondary structure (DSSP, 8-state):
--HHHHHHHHHHHHHHHHHHHHGGGGS---HHHHH-SSS-PPPP-------S-SSS------S--EE--EETTEEPPPEEPPPGGG---

Sequence (89 aa):
MNATLFCGWTIVLRKQFLAHVESPQLLDYKCFSNSYADIDIIYHVIIVPTGARATEISSTTTANSYIALVVLLGSTKVIPLPSKNTLEV